Protein AF-A0A6I7Q7N7-F1 (afdb_monomer)

Structure (mmCIF, N/CA/C/O backbone):
data_AF-A0A6I7Q7N7-F1
#
_entry.id   AF-A0A6I7Q7N7-F1
#
loop_
_atom_site.group_PDB
_atom_site.id
_atom_site.type_symbol
_atom_site.label_atom_id
_atom_site.label_alt_id
_atom_site.label_comp_id
_atom_site.label_asym_id
_atom_site.label_entity_id
_atom_site.label_seq_id
_atom_site.pdbx_PDB_ins_code
_atom_site.Cartn_x
_atom_site.Cartn_y
_atom_site.Cartn_z
_atom_site.occupancy
_atom_site.B_iso_or_equiv
_atom_site.auth_seq_id
_atom_site.auth_comp_id
_atom_site.auth_asym_id
_atom_site.auth_atom_id
_atom_site.pdbx_PDB_model_num
ATOM 1 N N . MET A 1 1 ? -21.504 -2.517 19.927 1.00 42.16 1 MET A N 1
ATOM 2 C CA . MET A 1 1 ? -20.506 -3.583 20.163 1.00 42.16 1 MET A CA 1
ATOM 3 C C . MET A 1 1 ? -20.764 -4.685 19.145 1.00 42.16 1 MET A C 1
ATOM 5 O O . MET A 1 1 ? -21.626 -5.518 19.373 1.00 42.16 1 MET A O 1
ATOM 9 N N . ALA A 1 2 ? -20.122 -4.619 17.976 1.00 46.16 2 ALA A N 1
ATOM 10 C CA . ALA A 1 2 ? -20.239 -5.655 16.952 1.00 46.16 2 ALA A CA 1
ATOM 11 C C . ALA A 1 2 ? -19.090 -6.649 17.155 1.00 46.16 2 ALA A C 1
ATOM 13 O O . ALA A 1 2 ? -17.921 -6.278 17.067 1.00 46.16 2 ALA A O 1
ATOM 14 N N . SER A 1 3 ? -19.455 -7.871 17.532 1.00 43.44 3 SER A N 1
ATOM 15 C CA . SER A 1 3 ? -18.551 -8.991 17.770 1.00 43.44 3 SER A CA 1
ATOM 16 C C . SER A 1 3 ? -17.864 -9.394 16.464 1.00 43.44 3 SER A C 1
ATOM 18 O O . SER A 1 3 ? -18.520 -9.686 15.466 1.00 43.44 3 SER A O 1
ATOM 20 N N . VAL A 1 4 ? -16.533 -9.371 16.479 1.00 49.84 4 VAL A N 1
ATOM 21 C CA . VAL A 1 4 ? -15.678 -9.932 15.434 1.00 49.84 4 VAL A CA 1
ATOM 22 C C . VAL A 1 4 ? -15.726 -11.451 15.589 1.00 49.84 4 VAL A C 1
ATOM 24 O O . VAL A 1 4 ? -15.251 -11.990 16.586 1.00 49.84 4 VAL A O 1
ATOM 27 N N . GLY A 1 5 ? -16.345 -12.134 14.626 1.00 45.53 5 GLY A N 1
ATOM 28 C CA . GLY A 1 5 ? -16.360 -13.594 14.561 1.00 45.53 5 GLY A CA 1
ATOM 29 C C . GLY A 1 5 ? -14.970 -14.158 14.220 1.00 45.53 5 GLY A C 1
ATOM 30 O O . GLY A 1 5 ? -14.213 -13.514 13.490 1.00 45.53 5 GLY A O 1
ATOM 31 N N . PRO A 1 6 ? -14.602 -15.345 14.729 1.00 54.25 6 PRO A N 1
ATOM 32 C CA . PRO A 1 6 ? -13.291 -15.926 14.474 1.00 54.25 6 PRO A CA 1
ATOM 33 C C . PRO A 1 6 ? -13.201 -16.533 13.064 1.00 54.25 6 PRO A C 1
ATOM 35 O O . PRO A 1 6 ? -13.965 -17.426 12.696 1.00 54.25 6 PRO A O 1
ATOM 38 N N . CYS A 1 7 ? -12.206 -16.076 12.298 1.00 48.59 7 CYS A N 1
ATOM 39 C CA . CYS A 1 7 ? -11.712 -16.729 11.088 1.00 48.59 7 CYS A CA 1
ATOM 40 C C . CYS A 1 7 ? -11.124 -18.105 11.434 1.00 48.59 7 CYS A C 1
ATOM 42 O O . CYS A 1 7 ? -9.997 -18.206 11.915 1.00 48.59 7 CYS A O 1
ATOM 44 N N . ALA A 1 8 ? -11.869 -19.174 11.160 1.00 50.84 8 ALA A N 1
ATOM 45 C CA . ALA A 1 8 ? -11.360 -20.539 11.209 1.00 50.84 8 ALA A CA 1
ATOM 46 C C . ALA A 1 8 ? -10.962 -20.990 9.794 1.00 50.84 8 ALA A C 1
ATOM 48 O O . ALA A 1 8 ? -11.803 -21.439 9.015 1.00 50.84 8 ALA A O 1
ATOM 49 N N . TYR A 1 9 ? -9.673 -20.892 9.455 1.00 41.56 9 TYR A N 1
ATOM 50 C CA . TYR A 1 9 ? -9.132 -21.541 8.258 1.00 41.56 9 TYR A CA 1
ATOM 51 C C . TYR A 1 9 ? -9.015 -23.047 8.533 1.00 41.56 9 TYR A C 1
ATOM 53 O O . TYR A 1 9 ? -8.081 -23.535 9.173 1.00 41.56 9 TYR A O 1
ATOM 61 N N . ARG A 1 10 ? -10.053 -23.780 8.134 1.00 53.09 10 ARG A N 1
ATOM 62 C CA . ARG A 1 10 ? -10.230 -25.208 8.388 1.00 53.09 10 ARG A CA 1
ATOM 63 C C . ARG A 1 10 ? -9.417 -26.026 7.378 1.00 53.09 10 ARG A C 1
ATOM 65 O O . ARG A 1 10 ? -9.782 -26.123 6.218 1.00 53.09 10 ARG A O 1
ATOM 72 N N . GLY A 1 11 ? -8.327 -26.610 7.872 1.00 48.06 11 GLY A N 1
ATOM 73 C CA . GLY A 1 11 ? -7.742 -27.902 7.496 1.00 48.06 11 GLY A CA 1
ATOM 74 C C . GLY A 1 11 ? -7.774 -28.359 6.033 1.00 48.06 11 GLY A C 1
ATOM 75 O O . GLY A 1 11 ? -8.768 -28.911 5.573 1.00 48.06 11 GLY A O 1
ATOM 76 N N . TYR A 1 12 ? -6.603 -28.353 5.394 1.00 51.50 12 TYR A N 1
ATOM 77 C CA . TYR A 1 12 ? -6.301 -29.263 4.289 1.00 51.50 12 TYR A CA 1
ATOM 78 C C . TYR A 1 12 ? -5.088 -30.135 4.656 1.00 51.50 12 TYR A C 1
ATOM 80 O O . TYR A 1 12 ? -3.958 -29.656 4.709 1.00 51.50 12 TYR A O 1
ATOM 88 N N . ARG A 1 13 ? -5.328 -31.423 4.950 1.00 55.34 13 ARG A N 1
ATOM 89 C CA . ARG A 1 13 ? -4.298 -32.476 5.052 1.00 55.34 13 ARG A CA 1
ATOM 90 C C . ARG A 1 13 ? -4.497 -33.428 3.869 1.00 55.34 13 ARG A C 1
ATOM 92 O O . ARG A 1 13 ? -5.442 -34.214 3.915 1.00 55.34 13 ARG A O 1
ATOM 99 N N . PRO A 1 14 ? -3.659 -33.406 2.821 1.00 49.06 14 PRO A N 1
ATOM 100 C CA . PRO A 1 14 ? -3.729 -34.442 1.807 1.00 49.06 14 PR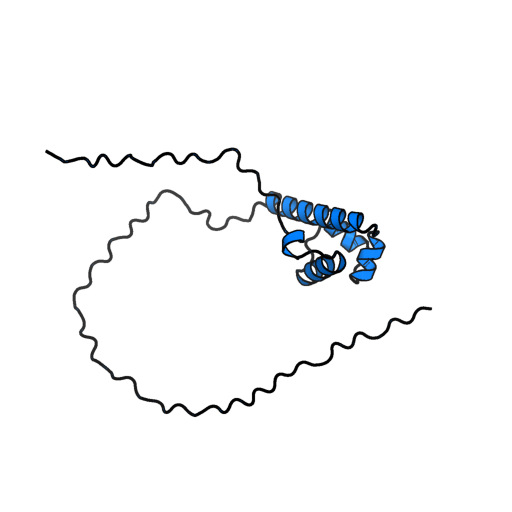O A CA 1
ATOM 101 C C . PRO A 1 14 ? -3.071 -35.720 2.341 1.00 49.06 14 PRO A C 1
ATOM 103 O O . PRO A 1 14 ? -1.865 -35.784 2.583 1.00 49.06 14 PRO A O 1
ATOM 106 N N . SER A 1 15 ? -3.893 -36.747 2.539 1.00 47.53 15 SER A N 1
ATOM 107 C CA . SER A 1 15 ? -3.474 -38.118 2.823 1.00 47.53 15 SER A CA 1
ATOM 108 C C . SER A 1 15 ? -2.795 -38.725 1.591 1.00 47.53 15 SER A C 1
ATOM 110 O O . SER A 1 15 ? -3.467 -39.196 0.677 1.00 47.53 15 SER A O 1
ATOM 112 N N . PHE A 1 16 ? -1.463 -38.771 1.565 1.00 45.75 16 PHE A N 1
ATOM 113 C CA . PHE A 1 16 ? -0.726 -39.546 0.563 1.00 45.75 16 PHE A CA 1
ATOM 114 C C . PHE A 1 16 ? -0.661 -41.022 0.977 1.00 45.75 16 PHE A C 1
ATOM 116 O O . PHE A 1 16 ? 0.302 -41.476 1.586 1.00 45.75 16 PHE A O 1
ATOM 123 N N . HIS A 1 17 ? -1.695 -41.793 0.637 1.00 56.94 17 HIS A N 1
ATOM 124 C CA . HIS A 1 17 ? -1.610 -43.258 0.582 1.00 56.94 17 HIS A CA 1
ATOM 125 C C . HIS A 1 17 ? -1.202 -43.684 -0.833 1.00 56.94 17 HIS A C 1
ATOM 127 O O . HIS A 1 17 ? -2.005 -44.179 -1.619 1.00 56.94 17 HIS A O 1
ATOM 133 N N . GLY A 1 18 ? 0.069 -43.462 -1.169 1.00 48.84 18 GLY A N 1
ATOM 134 C CA . GLY A 1 18 ? 0.679 -43.919 -2.415 1.00 48.84 18 GLY A CA 1
ATOM 135 C C . GLY A 1 18 ? 1.693 -45.016 -2.125 1.00 48.84 18 GLY A C 1
ATOM 136 O O . GLY A 1 18 ? 2.827 -44.730 -1.759 1.00 48.84 18 GLY A O 1
ATOM 137 N N . ARG A 1 19 ? 1.276 -46.277 -2.270 1.00 59.31 19 ARG A N 1
ATOM 138 C CA . ARG A 1 19 ? 2.114 -47.477 -2.128 1.00 59.31 19 ARG A CA 1
ATOM 139 C C . ARG A 1 19 ? 3.364 -47.361 -3.012 1.00 59.31 19 ARG A C 1
ATOM 141 O O . ARG A 1 19 ? 3.277 -47.523 -4.229 1.00 59.31 19 ARG A O 1
ATOM 148 N N . GLN A 1 20 ? 4.524 -47.111 -2.407 1.00 57.41 20 GLN A N 1
ATOM 149 C CA . GLN A 1 20 ? 5.820 -47.212 -3.074 1.00 57.41 20 GLN A CA 1
ATOM 150 C C . GLN A 1 20 ? 6.048 -48.673 -3.480 1.00 57.41 20 GLN A C 1
ATOM 152 O O . GLN A 1 20 ? 6.426 -49.517 -2.672 1.00 57.41 20 GLN A O 1
ATOM 157 N N . ARG A 1 21 ? 5.793 -48.995 -4.752 1.00 60.44 21 ARG A N 1
ATOM 158 C CA . ARG A 1 21 ? 6.304 -50.226 -5.355 1.00 60.44 21 ARG A CA 1
ATOM 159 C C . ARG A 1 21 ? 7.821 -50.079 -5.445 1.00 60.44 21 ARG A C 1
ATOM 161 O O . ARG A 1 21 ? 8.309 -49.293 -6.254 1.00 60.44 21 ARG A O 1
ATOM 168 N N . MET A 1 22 ? 8.525 -50.817 -4.588 1.00 52.84 22 MET A N 1
ATOM 169 C CA . MET A 1 22 ? 9.967 -51.061 -4.641 1.00 52.84 22 MET A CA 1
ATOM 170 C C . MET A 1 22 ? 10.369 -51.374 -6.091 1.00 52.84 22 MET A C 1
ATOM 172 O O . MET A 1 22 ? 10.100 -52.463 -6.600 1.00 52.84 22 MET A O 1
ATOM 176 N N . ARG A 1 23 ? 10.954 -50.396 -6.793 1.00 62.69 23 ARG A N 1
ATOM 177 C CA . ARG A 1 23 ? 11.573 -50.619 -8.102 1.00 62.69 23 ARG A CA 1
ATOM 178 C C . ARG A 1 23 ? 12.914 -51.293 -7.841 1.00 62.69 23 ARG A C 1
ATOM 180 O O . ARG A 1 23 ? 13.814 -50.681 -7.275 1.00 62.69 23 ARG A O 1
ATOM 187 N N . MET A 1 24 ? 12.994 -52.564 -8.222 1.00 61.66 24 MET A N 1
ATOM 188 C CA . MET A 1 24 ? 14.216 -53.363 -8.239 1.00 61.66 24 MET A CA 1
ATOM 189 C C . MET A 1 24 ? 15.349 -52.560 -8.896 1.00 61.66 24 MET A C 1
ATOM 191 O O . MET A 1 24 ? 15.186 -52.061 -10.012 1.00 61.66 24 MET A O 1
ATOM 195 N N . HIS A 1 25 ? 16.471 -52.419 -8.188 1.00 62.53 25 HIS A N 1
ATOM 196 C CA . HIS A 1 25 ? 17.718 -51.869 -8.716 1.00 62.53 25 HIS A CA 1
ATOM 197 C C . HIS A 1 25 ? 18.183 -52.756 -9.876 1.00 62.53 25 HIS A C 1
ATOM 199 O O . HIS A 1 25 ? 18.728 -53.835 -9.663 1.00 62.53 25 HIS A O 1
ATOM 205 N N . GLN A 1 26 ? 17.945 -52.319 -11.109 1.00 62.31 26 GLN A N 1
ATOM 206 C CA . GLN A 1 26 ? 18.634 -52.882 -12.264 1.00 62.31 26 GLN A CA 1
ATOM 207 C C . GLN A 1 26 ? 20.021 -52.221 -12.328 1.00 62.31 26 GLN A C 1
ATOM 209 O O . GLN A 1 26 ? 20.084 -50.987 -12.347 1.00 62.31 26 GLN A O 1
ATOM 214 N N . PRO A 1 27 ? 21.130 -52.981 -12.315 1.00 62.16 27 PRO A N 1
ATOM 215 C CA . PRO A 1 27 ? 22.460 -52.405 -12.448 1.00 62.16 27 PRO A CA 1
ATOM 216 C C . PRO A 1 27 ? 22.642 -51.793 -13.843 1.00 62.16 27 PRO A C 1
ATOM 218 O O . PRO A 1 27 ? 22.200 -52.339 -14.853 1.00 62.16 27 PRO A O 1
ATOM 221 N N . ILE A 1 28 ? 23.297 -50.634 -13.888 1.00 63.16 28 ILE A N 1
ATOM 222 C CA . ILE A 1 28 ? 23.596 -49.896 -15.119 1.00 63.16 28 ILE A CA 1
ATOM 223 C C . ILE A 1 28 ? 24.600 -50.719 -15.950 1.00 63.16 28 ILE A C 1
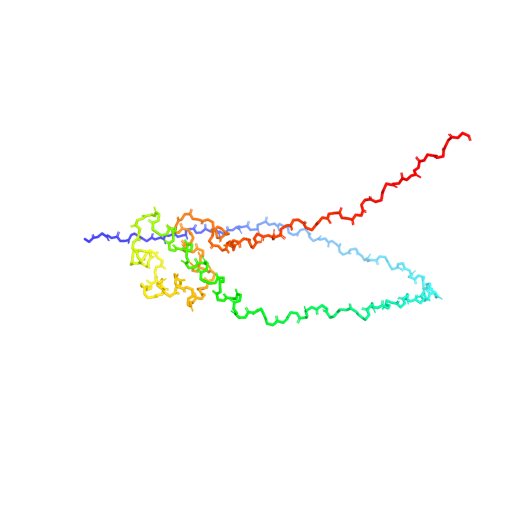ATOM 225 O O . ILE A 1 28 ? 25.654 -51.073 -15.417 1.00 63.16 28 ILE A O 1
ATOM 229 N N . PRO A 1 29 ? 24.339 -51.011 -17.239 1.00 59.25 29 PRO A N 1
ATOM 230 C CA . PRO A 1 29 ? 25.313 -51.685 -18.091 1.00 59.25 29 PRO A CA 1
ATOM 231 C C . PRO A 1 29 ? 26.536 -50.783 -18.309 1.00 59.25 29 PRO A C 1
ATOM 233 O O . PRO A 1 29 ? 26.437 -49.695 -18.879 1.00 59.25 29 PRO A O 1
ATOM 236 N N . THR A 1 30 ? 27.708 -51.235 -17.861 1.00 60.03 30 THR A N 1
ATOM 237 C CA . THR A 1 30 ? 28.992 -50.555 -18.061 1.00 60.03 30 THR A CA 1
ATOM 238 C C . THR A 1 30 ? 29.507 -50.812 -19.474 1.00 60.03 30 THR A C 1
ATOM 240 O O . THR A 1 30 ? 30.427 -51.592 -19.705 1.00 60.03 30 THR A O 1
ATOM 243 N N . THR A 1 31 ? 28.926 -50.138 -20.467 1.00 61.03 31 THR A N 1
ATOM 244 C CA . THR A 1 31 ? 29.569 -50.060 -21.784 1.00 61.03 31 THR A CA 1
ATOM 245 C C . THR A 1 31 ? 30.921 -49.358 -21.625 1.00 61.03 31 THR A C 1
ATOM 247 O O . THR A 1 31 ? 30.949 -48.238 -21.100 1.00 61.03 31 THR A O 1
ATOM 250 N N . PRO A 1 32 ? 32.044 -49.955 -22.064 1.00 60.88 32 PRO A N 1
ATOM 251 C CA . PRO A 1 32 ? 33.333 -49.290 -21.991 1.00 60.88 32 PRO A CA 1
ATOM 252 C C . PRO A 1 32 ? 33.296 -48.054 -22.892 1.00 60.88 32 PRO A C 1
ATOM 254 O O . PRO A 1 32 ? 33.161 -48.146 -24.113 1.00 60.88 32 PRO A O 1
ATOM 257 N N . VAL A 1 33 ? 33.402 -46.874 -22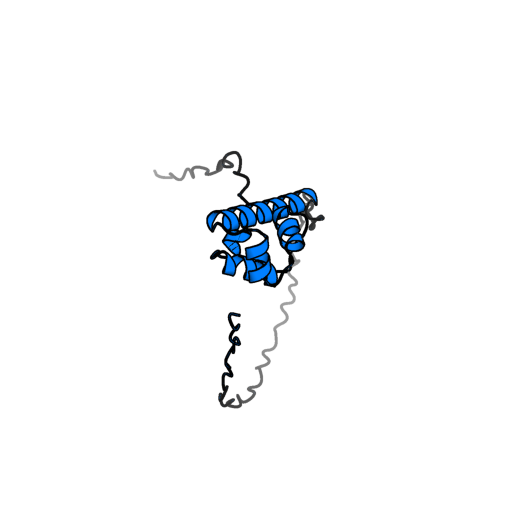.278 1.00 63.50 33 VAL A N 1
ATOM 258 C CA . VAL A 1 33 ? 33.534 -45.599 -22.984 1.00 63.50 33 VAL A CA 1
ATOM 259 C C . VAL A 1 33 ? 34.833 -45.658 -23.781 1.00 63.50 33 VAL A C 1
ATOM 261 O O . VAL A 1 33 ? 35.927 -45.515 -23.233 1.00 63.50 33 VAL A O 1
ATOM 264 N N . ARG A 1 34 ? 34.730 -45.900 -25.091 1.00 58.88 34 ARG A N 1
ATOM 265 C CA . ARG A 1 34 ? 35.868 -45.857 -26.011 1.00 58.88 34 ARG A CA 1
ATOM 266 C C . ARG A 1 34 ? 36.440 -44.439 -25.947 1.00 58.88 34 ARG A C 1
ATOM 268 O O . ARG A 1 34 ? 35.844 -43.510 -26.491 1.00 58.88 34 ARG A O 1
ATOM 275 N N . ARG A 1 35 ? 37.571 -44.261 -25.250 1.00 55.72 35 ARG A N 1
ATOM 276 C CA . ARG A 1 35 ? 38.333 -43.003 -25.212 1.00 55.72 35 ARG A CA 1
ATOM 277 C C . ARG A 1 35 ? 38.662 -42.612 -26.652 1.00 55.72 35 ARG A C 1
ATOM 279 O O . ARG A 1 35 ? 39.637 -43.097 -27.219 1.00 55.72 35 ARG A O 1
ATOM 286 N N . ARG A 1 36 ? 37.862 -41.735 -27.264 1.00 55.34 36 ARG A N 1
ATOM 287 C CA . ARG A 1 36 ? 38.287 -41.027 -28.473 1.00 55.34 36 ARG A CA 1
ATOM 288 C C . ARG A 1 36 ? 39.427 -40.105 -28.047 1.00 55.34 36 ARG A C 1
ATOM 290 O O . ARG A 1 36 ? 39.188 -39.031 -27.506 1.00 55.34 36 ARG A O 1
ATOM 297 N N . GLN A 1 37 ? 40.661 -40.553 -28.273 1.00 58.66 37 GLN A N 1
ATOM 298 C CA . GLN A 1 37 ? 41.909 -39.802 -28.099 1.00 58.66 37 GLN A CA 1
ATOM 299 C C . GLN A 1 37 ? 42.067 -38.695 -29.157 1.00 58.66 37 GLN A C 1
ATOM 301 O O . GLN A 1 37 ? 43.136 -38.480 -29.712 1.00 58.66 37 GLN A O 1
ATOM 306 N N . HIS A 1 38 ? 40.993 -37.968 -29.438 1.00 57.81 38 HIS A N 1
ATOM 307 C CA . HIS A 1 38 ? 41.051 -36.730 -30.192 1.00 57.81 38 HIS A CA 1
ATOM 308 C C . HIS A 1 38 ? 40.391 -35.683 -29.322 1.00 57.81 38 HIS A C 1
ATOM 310 O O . HIS A 1 38 ? 39.191 -35.421 -29.416 1.00 57.81 38 HIS A O 1
ATOM 316 N N . GLN A 1 39 ? 41.202 -35.124 -28.426 1.00 56.44 39 GLN A N 1
ATOM 317 C CA . GLN A 1 39 ? 40.960 -33.796 -27.898 1.00 56.44 39 GLN A CA 1
ATOM 318 C C . GLN A 1 39 ? 40.799 -32.892 -29.123 1.00 56.44 39 GLN A C 1
ATOM 320 O O . GLN A 1 39 ? 41.780 -32.493 -29.743 1.00 56.44 39 GLN A O 1
ATOM 325 N N . ARG A 1 40 ? 39.558 -32.633 -29.545 1.00 55.72 40 ARG A N 1
ATOM 326 C CA . ARG A 1 40 ? 39.312 -31.492 -30.419 1.00 55.72 40 ARG A CA 1
ATOM 327 C C . ARG A 1 40 ? 39.769 -30.287 -29.601 1.00 55.72 40 ARG A C 1
ATOM 329 O O . ARG A 1 40 ? 39.261 -30.139 -28.483 1.00 55.72 40 ARG A O 1
ATOM 336 N N . PRO A 1 41 ? 40.725 -29.471 -30.073 1.00 55.25 41 PRO A N 1
ATOM 337 C CA . PRO A 1 41 ? 41.012 -28.225 -29.389 1.00 55.25 41 PRO A CA 1
ATOM 338 C C . PRO A 1 41 ? 39.682 -27.480 -29.309 1.00 55.25 41 PRO A C 1
ATOM 340 O O . PRO A 1 41 ? 38.986 -27.336 -30.318 1.00 55.25 41 PRO A O 1
ATOM 343 N N . ARG A 1 42 ? 39.258 -27.108 -28.095 1.00 54.34 42 ARG A N 1
ATOM 344 C CA . ARG A 1 42 ? 38.105 -26.217 -27.949 1.00 54.34 42 ARG A CA 1
ATOM 345 C C . ARG A 1 42 ? 38.445 -24.993 -28.801 1.00 54.34 42 ARG A C 1
ATOM 347 O O . ARG A 1 42 ? 39.514 -24.431 -28.552 1.00 54.34 42 ARG A O 1
ATOM 354 N N . PRO A 1 43 ? 37.631 -24.606 -29.802 1.00 53.94 43 PRO A N 1
ATOM 355 C CA . PRO A 1 43 ? 37.865 -23.342 -30.476 1.00 53.94 43 PRO A CA 1
ATOM 356 C C . PRO A 1 43 ? 37.920 -22.302 -29.367 1.00 53.94 43 PRO A C 1
ATOM 358 O O . PRO A 1 43 ? 37.042 -22.274 -28.497 1.00 53.94 43 PRO A O 1
ATOM 361 N N . SER A 1 44 ? 39.024 -21.563 -29.318 1.00 57.69 44 SER A N 1
ATOM 362 C CA . SER A 1 44 ? 39.182 -20.444 -28.412 1.00 57.69 44 SER A CA 1
ATOM 363 C C . SER A 1 44 ? 37.954 -19.575 -28.618 1.00 57.69 44 SER A C 1
ATOM 365 O O . SER A 1 44 ? 37.800 -18.928 -29.650 1.00 57.69 44 SER A O 1
ATOM 367 N N . LEU A 1 45 ? 37.037 -19.613 -27.649 1.00 58.94 45 LEU A N 1
ATOM 368 C CA . LEU A 1 45 ? 36.017 -18.596 -27.487 1.00 58.94 45 LEU A CA 1
ATOM 369 C C . LEU A 1 45 ? 36.803 -17.324 -27.176 1.00 58.94 45 LEU A C 1
ATOM 371 O O . LEU A 1 45 ? 36.979 -16.961 -26.015 1.00 58.94 45 LEU A O 1
ATOM 375 N N . GLN A 1 46 ? 37.359 -16.701 -28.216 1.00 57.81 46 GLN A N 1
ATOM 376 C CA . GLN A 1 46 ? 37.755 -15.313 -28.190 1.00 57.81 46 GLN A CA 1
ATOM 377 C C . GLN A 1 46 ? 36.459 -14.579 -27.887 1.00 57.81 46 GLN A C 1
ATOM 379 O O . GLN A 1 46 ? 35.645 -14.305 -28.765 1.00 57.81 46 GLN A O 1
ATOM 384 N N . ARG A 1 47 ? 36.214 -14.367 -26.591 1.00 58.91 47 ARG A N 1
ATOM 385 C CA . ARG A 1 47 ? 35.250 -13.378 -26.146 1.00 58.91 47 ARG A CA 1
ATOM 386 C C . ARG A 1 47 ? 35.652 -12.100 -26.875 1.00 58.91 47 ARG A C 1
ATOM 388 O O . ARG A 1 47 ? 36.812 -11.709 -26.732 1.00 58.91 47 ARG A O 1
ATOM 395 N N . PRO A 1 48 ? 34.765 -11.459 -27.649 1.00 57.47 48 PRO A N 1
ATOM 396 C CA . PRO A 1 48 ? 35.049 -10.107 -28.081 1.00 57.47 48 PRO A CA 1
ATOM 397 C C . PRO A 1 48 ? 35.278 -9.285 -26.806 1.00 57.47 48 PRO A C 1
ATOM 399 O O . PRO A 1 48 ? 34.370 -9.099 -25.995 1.00 57.47 48 PRO A O 1
ATOM 402 N N . HIS A 1 49 ? 36.524 -8.873 -26.570 1.00 57.75 49 HIS A N 1
ATOM 403 C CA . HIS A 1 49 ? 36.868 -7.893 -25.548 1.00 57.75 49 HIS A CA 1
ATOM 404 C C . HIS A 1 49 ? 36.315 -6.550 -26.031 1.00 57.75 49 HIS A C 1
ATOM 406 O O . HIS A 1 49 ? 37.006 -5.795 -26.702 1.00 57.75 49 HIS A O 1
ATOM 412 N N . GLY A 1 50 ? 35.027 -6.309 -25.786 1.00 56.34 50 GLY A N 1
ATOM 413 C CA . GLY A 1 50 ? 34.335 -5.178 -26.403 1.00 56.34 50 GLY A CA 1
ATOM 414 C C . GLY A 1 50 ? 32.913 -4.937 -25.915 1.00 56.34 50 GLY A C 1
ATOM 415 O O . GLY A 1 50 ? 32.085 -4.498 -26.695 1.00 56.34 50 GLY A O 1
ATOM 416 N N . ALA A 1 51 ? 32.624 -5.270 -24.660 1.00 55.06 51 ALA A N 1
ATOM 417 C CA . ALA A 1 51 ? 31.670 -4.578 -23.791 1.00 55.06 51 ALA A CA 1
ATOM 418 C C . ALA A 1 51 ? 31.689 -5.321 -22.450 1.00 55.06 51 ALA A C 1
ATOM 420 O O . ALA A 1 51 ? 31.430 -6.531 -22.436 1.00 55.06 51 ALA A O 1
ATOM 421 N N . PRO A 1 52 ? 31.985 -4.675 -21.309 1.00 56.00 52 PRO A N 1
ATOM 422 C CA . PRO A 1 52 ? 31.567 -5.267 -20.056 1.00 56.00 52 PRO A CA 1
ATOM 423 C C . PRO A 1 52 ? 30.039 -5.348 -20.124 1.00 56.00 52 PRO A C 1
ATOM 425 O O . PRO A 1 52 ? 29.363 -4.327 -20.252 1.00 56.00 52 PRO A O 1
ATOM 428 N N . ALA A 1 53 ? 29.477 -6.556 -20.046 1.00 56.53 53 ALA A N 1
ATOM 429 C CA . ALA A 1 53 ? 28.121 -6.674 -19.527 1.00 56.53 53 ALA A CA 1
ATOM 430 C C . ALA A 1 53 ? 28.080 -5.819 -18.249 1.00 56.53 53 ALA A C 1
ATOM 432 O O . ALA A 1 53 ? 29.049 -5.903 -17.482 1.00 56.53 53 ALA A O 1
ATOM 433 N N . PRO A 1 54 ? 27.054 -4.984 -17.994 1.00 59.16 54 PRO A N 1
ATOM 434 C CA . PRO A 1 54 ? 26.928 -4.417 -16.668 1.00 59.16 54 PRO A CA 1
ATOM 435 C C . PRO A 1 54 ? 26.793 -5.627 -15.746 1.00 59.16 54 PRO A C 1
ATOM 437 O O . PRO A 1 54 ? 25.782 -6.328 -15.760 1.00 59.16 54 PRO A O 1
ATOM 440 N N . LEU A 1 55 ? 27.875 -5.945 -15.036 1.00 56.56 55 LEU A N 1
ATOM 441 C CA . LEU A 1 55 ? 27.942 -6.994 -14.033 1.00 56.56 55 LEU A CA 1
ATOM 442 C C . LEU A 1 55 ? 27.120 -6.485 -12.855 1.00 56.56 55 LEU A C 1
ATOM 444 O O . LEU A 1 55 ? 27.693 -6.012 -11.886 1.00 56.56 55 LEU A O 1
ATOM 448 N N . LEU A 1 56 ? 25.795 -6.452 -13.030 1.00 63.31 56 LEU A N 1
ATOM 449 C CA . LEU A 1 56 ? 24.786 -5.985 -12.087 1.00 63.31 56 LEU A CA 1
ATOM 450 C C . LEU A 1 56 ? 25.326 -4.884 -11.156 1.00 63.31 56 LEU A C 1
ATOM 452 O O . LEU A 1 56 ? 25.531 -5.106 -9.964 1.00 63.31 56 LEU A O 1
ATOM 456 N N . GLY A 1 57 ? 25.601 -3.700 -11.716 1.00 58.28 57 GLY A N 1
ATOM 457 C CA . GLY A 1 57 ? 25.822 -2.515 -10.886 1.00 58.28 57 GLY A CA 1
ATOM 458 C C . GLY A 1 57 ? 24.623 -2.314 -9.949 1.00 58.28 57 GLY A C 1
ATOM 459 O O . GLY A 1 57 ? 23.537 -2.827 -10.255 1.00 58.28 57 GLY A O 1
ATOM 460 N N . PRO A 1 58 ? 24.784 -1.610 -8.811 1.00 61.78 58 PRO A N 1
ATOM 461 C CA . PRO A 1 58 ? 23.653 -1.323 -7.940 1.00 61.78 58 PRO A CA 1
ATOM 462 C C . PRO A 1 58 ? 22.546 -0.725 -8.802 1.00 61.78 58 PRO A C 1
ATOM 464 O O . PRO A 1 58 ? 22.791 0.220 -9.554 1.00 61.78 58 PRO A O 1
ATOM 467 N N . LEU A 1 59 ? 21.361 -1.347 -8.757 1.00 60.78 59 LEU A N 1
ATOM 468 C CA . LEU A 1 59 ? 20.158 -0.790 -9.364 1.00 60.78 59 LEU A CA 1
ATOM 469 C C . LEU A 1 59 ? 20.132 0.681 -8.966 1.00 60.78 59 LEU A C 1
ATOM 471 O O . LEU A 1 59 ? 20.181 0.970 -7.772 1.00 60.78 59 LEU A O 1
ATOM 475 N N . ASP A 1 60 ? 20.159 1.569 -9.956 1.00 67.88 60 ASP A N 1
ATOM 476 C CA . ASP A 1 60 ? 20.293 3.004 -9.732 1.00 67.88 60 ASP A CA 1
ATOM 477 C C . ASP A 1 60 ? 19.339 3.426 -8.595 1.00 67.88 60 ASP A C 1
ATOM 479 O O . ASP A 1 60 ? 18.131 3.160 -8.689 1.00 67.88 60 ASP A O 1
ATOM 483 N N . PRO A 1 61 ? 19.843 3.983 -7.477 1.00 64.12 61 PRO A N 1
ATOM 484 C CA . PRO A 1 61 ? 19.018 4.263 -6.307 1.00 64.12 61 PRO A CA 1
ATOM 485 C C . PRO A 1 61 ? 17.843 5.181 -6.659 1.00 64.12 61 PRO A C 1
ATOM 487 O O . PRO A 1 61 ? 16.753 5.010 -6.111 1.00 64.12 61 PRO A O 1
ATOM 490 N N . GLN A 1 62 ? 18.010 6.062 -7.647 1.00 68.25 62 GLN A N 1
ATOM 491 C CA . GLN A 1 62 ? 16.940 6.925 -8.149 1.00 68.25 62 GLN A CA 1
ATOM 492 C C . GLN A 1 62 ? 15.850 6.143 -8.903 1.00 68.25 62 GLN A C 1
ATOM 494 O O . GLN A 1 62 ? 14.666 6.464 -8.810 1.00 68.25 62 GLN A O 1
ATOM 499 N N . LEU A 1 63 ? 16.212 5.062 -9.606 1.00 70.12 63 LEU A N 1
ATOM 500 C CA . LEU A 1 63 ? 15.236 4.148 -10.212 1.00 70.12 63 LEU A CA 1
ATOM 501 C C . LEU A 1 63 ? 14.483 3.342 -9.149 1.00 70.12 63 LEU A C 1
ATOM 503 O O . LEU A 1 63 ? 13.328 2.972 -9.364 1.00 70.12 63 LEU A O 1
ATOM 507 N N . SER A 1 64 ? 15.116 3.052 -8.010 1.00 79.50 64 SER A N 1
ATOM 508 C CA . SER A 1 64 ? 14.456 2.357 -6.903 1.00 79.50 64 SER A CA 1
ATOM 509 C C . SER A 1 64 ? 13.435 3.248 -6.183 1.00 79.50 64 SER A C 1
ATOM 511 O O . SER A 1 64 ? 12.322 2.787 -5.934 1.00 79.50 64 SER A O 1
ATOM 513 N N . SER A 1 65 ? 13.744 4.531 -5.950 1.00 84.62 65 SER A N 1
ATOM 514 C CA . SER A 1 65 ? 12.805 5.481 -5.338 1.00 84.62 65 SER A CA 1
ATOM 515 C C . SER A 1 65 ? 11.618 5.781 -6.253 1.00 84.62 65 SER A C 1
ATOM 517 O O . SER A 1 65 ? 10.476 5.689 -5.811 1.00 84.62 65 SER A O 1
ATOM 519 N N . ALA A 1 66 ? 11.857 6.006 -7.549 1.00 87.38 66 ALA A N 1
ATOM 520 C CA . ALA A 1 66 ? 10.789 6.250 -8.521 1.00 87.38 66 ALA A CA 1
ATOM 521 C C . ALA A 1 66 ? 9.793 5.075 -8.621 1.00 87.38 66 ALA A C 1
ATOM 523 O O . ALA A 1 66 ? 8.592 5.276 -8.800 1.00 87.38 66 ALA A O 1
ATOM 524 N N . ARG A 1 67 ? 10.266 3.829 -8.469 1.00 90.12 67 ARG A N 1
ATOM 525 C CA . ARG A 1 67 ? 9.396 2.639 -8.429 1.00 90.12 67 ARG A CA 1
ATOM 526 C C . ARG A 1 67 ? 8.532 2.588 -7.169 1.00 90.12 67 ARG A C 1
ATOM 528 O O . ARG A 1 67 ? 7.373 2.191 -7.254 1.00 90.12 67 ARG A O 1
ATOM 53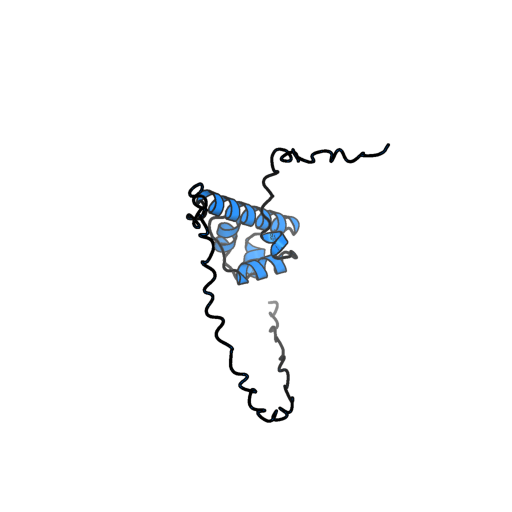5 N N . LEU A 1 68 ? 9.074 2.986 -6.018 1.00 91.94 68 LEU A N 1
A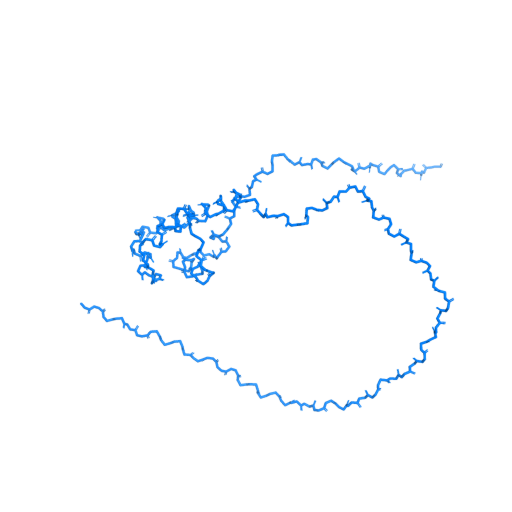TOM 536 C CA . LEU A 1 68 ? 8.311 3.050 -4.769 1.00 91.94 68 LEU A CA 1
ATOM 537 C C . LEU A 1 68 ? 7.268 4.169 -4.797 1.00 91.94 68 LEU A C 1
ATOM 539 O O . LEU A 1 68 ? 6.150 3.967 -4.333 1.00 91.94 68 LEU A O 1
ATOM 543 N N . GLU A 1 69 ? 7.601 5.320 -5.377 1.00 92.88 69 GLU A N 1
ATOM 544 C CA . GLU A 1 69 ? 6.647 6.409 -5.603 1.00 92.88 69 GLU A CA 1
ATOM 545 C C . GLU A 1 69 ? 5.513 5.971 -6.538 1.00 92.88 69 GLU A C 1
ATOM 547 O O . GLU A 1 69 ? 4.344 6.204 -6.233 1.00 92.88 69 GLU A O 1
ATOM 552 N N . ALA A 1 70 ? 5.829 5.263 -7.629 1.00 93.38 70 ALA A N 1
ATOM 553 C CA . ALA A 1 70 ? 4.823 4.719 -8.541 1.00 93.38 70 ALA A CA 1
ATOM 554 C C . ALA A 1 70 ? 3.888 3.715 -7.843 1.00 93.38 70 ALA A C 1
ATOM 556 O O . ALA A 1 70 ? 2.666 3.804 -7.985 1.00 93.38 70 ALA A O 1
ATOM 557 N N . LEU A 1 71 ? 4.446 2.802 -7.041 1.00 94.94 71 LEU A N 1
ATOM 558 C CA . LEU A 1 71 ? 3.675 1.886 -6.197 1.00 94.94 71 LEU A CA 1
ATOM 559 C C . LEU A 1 71 ? 2.740 2.653 -5.246 1.00 94.94 71 LEU A C 1
ATOM 561 O O . LEU A 1 71 ? 1.544 2.362 -5.176 1.00 94.94 71 LEU A O 1
ATOM 565 N N . GLY A 1 72 ? 3.270 3.648 -4.533 1.00 96.38 72 GLY A N 1
ATOM 566 C CA . GLY A 1 72 ? 2.508 4.459 -3.586 1.00 96.38 72 GLY A CA 1
ATOM 567 C C . GLY A 1 72 ? 1.378 5.258 -4.244 1.00 96.38 72 GLY A C 1
ATOM 568 O O . GLY A 1 72 ? 0.257 5.304 -3.726 1.00 96.38 72 GLY A O 1
ATOM 569 N N . ALA A 1 73 ? 1.630 5.814 -5.431 1.00 95.88 73 ALA A N 1
ATOM 570 C CA . ALA A 1 73 ? 0.633 6.525 -6.225 1.00 95.88 73 ALA A CA 1
ATOM 571 C C . ALA A 1 73 ? -0.516 5.604 -6.662 1.00 95.88 73 ALA A C 1
ATOM 573 O O . ALA A 1 73 ? -1.685 5.977 -6.538 1.00 95.88 73 ALA A O 1
ATOM 574 N N . ARG A 1 74 ? -0.214 4.378 -7.108 1.00 95.69 74 ARG A N 1
ATOM 575 C CA . ARG A 1 74 ? -1.242 3.393 -7.490 1.00 95.69 74 ARG A CA 1
ATOM 576 C C . ARG A 1 74 ? -2.054 2.923 -6.296 1.00 95.69 74 ARG A C 1
ATOM 578 O O . ARG A 1 74 ? -3.279 2.876 -6.383 1.00 95.69 74 ARG A O 1
ATOM 585 N N . LEU A 1 75 ? -1.398 2.664 -5.165 1.00 97.00 75 LEU A N 1
ATOM 586 C CA . LEU A 1 75 ? -2.080 2.333 -3.915 1.00 97.00 75 LEU A CA 1
ATOM 587 C C . LEU A 1 75 ? -3.058 3.448 -3.510 1.00 97.00 75 LEU A C 1
ATOM 589 O O . LEU A 1 75 ? -4.209 3.178 -3.169 1.00 97.00 75 LEU A O 1
ATOM 593 N N . THR A 1 76 ? -2.620 4.705 -3.618 1.00 97.69 76 THR A N 1
ATOM 594 C CA . THR A 1 76 ? -3.446 5.885 -3.338 1.00 97.69 76 THR A CA 1
ATOM 595 C C . THR A 1 76 ? -4.643 5.964 -4.282 1.00 97.69 76 THR A C 1
ATOM 597 O O . THR A 1 76 ? -5.774 6.122 -3.823 1.00 97.69 76 THR A O 1
ATOM 600 N N . ALA A 1 77 ? -4.420 5.820 -5.590 1.00 96.88 77 ALA A N 1
ATOM 601 C CA . ALA A 1 77 ? -5.476 5.871 -6.596 1.00 96.88 77 ALA A CA 1
ATOM 602 C C . ALA A 1 77 ? -6.529 4.774 -6.371 1.00 96.88 77 ALA A C 1
ATOM 604 O O . ALA A 1 77 ? -7.723 5.064 -6.319 1.00 96.88 77 ALA A O 1
ATOM 605 N N . ALA A 1 78 ? -6.088 3.536 -6.145 1.00 96.81 78 ALA A N 1
ATOM 606 C CA . ALA A 1 78 ? -6.962 2.403 -5.865 1.00 96.81 78 ALA A CA 1
ATOM 607 C C . ALA A 1 78 ? -7.758 2.588 -4.565 1.00 96.81 78 ALA A C 1
ATOM 609 O O . ALA A 1 78 ? -8.957 2.304 -4.514 1.00 96.81 78 ALA A O 1
ATOM 610 N N . ARG A 1 79 ? -7.124 3.124 -3.514 1.00 97.50 79 ARG A N 1
ATOM 611 C CA . ARG A 1 79 ? -7.805 3.449 -2.255 1.00 97.50 79 ARG A CA 1
ATOM 612 C C . ARG A 1 79 ? -8.887 4.513 -2.460 1.00 97.50 79 ARG A C 1
ATOM 614 O O . ARG A 1 79 ? -10.001 4.356 -1.958 1.00 97.50 79 ARG A O 1
ATOM 621 N N . LEU A 1 80 ? -8.570 5.587 -3.183 1.00 97.69 80 LEU A N 1
ATOM 622 C CA . LEU A 1 80 ? -9.501 6.687 -3.444 1.00 97.69 80 LEU A CA 1
ATOM 623 C C . LEU A 1 80 ? -10.664 6.266 -4.347 1.00 97.69 80 LEU A C 1
ATOM 625 O O . LEU A 1 80 ? -11.794 6.663 -4.077 1.00 97.69 80 LEU A O 1
ATOM 629 N N . ALA A 1 81 ? -10.426 5.406 -5.341 1.00 96.88 81 ALA A N 1
ATOM 630 C CA . ALA A 1 81 ? -11.477 4.841 -6.192 1.00 96.88 81 ALA A CA 1
ATOM 631 C C . ALA A 1 81 ? -12.539 4.066 -5.389 1.00 96.88 81 ALA A C 1
ATOM 633 O O . ALA A 1 81 ? -13.695 3.985 -5.793 1.00 96.88 81 ALA A O 1
ATOM 634 N N . ARG A 1 82 ? -12.164 3.537 -4.219 1.00 96.19 82 ARG A N 1
ATOM 635 C CA . ARG A 1 82 ? -13.061 2.836 -3.287 1.00 96.19 82 ARG A CA 1
ATOM 636 C C . ARG A 1 82 ? -13.655 3.744 -2.206 1.00 96.19 82 ARG A C 1
ATOM 638 O O . ARG A 1 82 ? -14.350 3.251 -1.322 1.00 96.19 82 ARG A O 1
ATOM 645 N N . GLY A 1 83 ? -13.346 5.043 -2.216 1.00 96.88 83 GLY A N 1
ATOM 646 C CA . GLY A 1 83 ? -13.793 5.995 -1.195 1.00 96.88 83 GLY A CA 1
ATOM 647 C C . GLY A 1 83 ? -13.212 5.746 0.204 1.00 96.88 83 GLY A C 1
ATOM 648 O O . GLY A 1 83 ? -13.743 6.260 1.187 1.00 96.88 83 GLY A O 1
ATOM 649 N N . ALA A 1 84 ? -12.137 4.960 0.321 1.00 96.62 84 ALA A N 1
ATOM 650 C CA . ALA A 1 84 ? -11.556 4.591 1.608 1.00 96.62 84 ALA A CA 1
ATOM 651 C C . ALA A 1 84 ? -10.573 5.658 2.118 1.00 96.62 84 ALA A C 1
ATOM 653 O O . ALA A 1 84 ? -9.733 6.178 1.373 1.00 96.62 84 ALA A O 1
ATOM 654 N N . ARG A 1 85 ? -10.609 5.960 3.420 1.00 98.12 85 ARG A N 1
ATOM 655 C CA . ARG A 1 85 ? -9.571 6.774 4.073 1.00 98.12 85 ARG A CA 1
ATOM 656 C C . ARG A 1 85 ? -8.345 5.908 4.366 1.00 98.12 85 ARG A C 1
ATOM 658 O O . ARG A 1 85 ? -8.443 4.686 4.473 1.00 98.12 85 ARG A O 1
ATOM 665 N N . GLN A 1 86 ? -7.182 6.531 4.564 1.00 98.12 86 GLN A N 1
ATOM 666 C CA . GLN A 1 86 ? -5.970 5.805 4.985 1.00 98.12 86 GLN A CA 1
ATOM 667 C C . GLN A 1 86 ? -6.196 5.013 6.280 1.00 98.12 86 GLN A C 1
ATOM 669 O O . GLN A 1 86 ? -5.698 3.902 6.415 1.00 98.12 86 GLN A O 1
ATOM 674 N N . THR A 1 87 ? -6.975 5.563 7.218 1.00 98.12 87 THR A N 1
ATOM 675 C CA . THR A 1 87 ? -7.346 4.896 8.474 1.00 98.12 87 THR A CA 1
ATOM 676 C C . THR A 1 87 ? -8.162 3.629 8.248 1.00 98.12 87 THR A C 1
ATOM 678 O O . THR A 1 87 ? -7.996 2.664 8.987 1.00 98.12 87 THR A O 1
ATOM 681 N N . ASP A 1 88 ? -9.019 3.611 7.229 1.00 97.75 88 ASP A N 1
ATOM 682 C CA . ASP A 1 88 ? -9.899 2.476 6.948 1.00 97.75 88 ASP A CA 1
ATOM 683 C C . ASP A 1 88 ? -9.089 1.326 6.351 1.00 97.75 88 ASP A C 1
ATOM 685 O O . ASP A 1 88 ? -9.169 0.193 6.827 1.00 97.75 88 ASP A O 1
ATOM 689 N N . LEU A 1 89 ? -8.221 1.645 5.383 1.00 97.81 89 LEU A N 1
ATOM 690 C CA . LEU A 1 89 ? -7.293 0.680 4.796 1.00 97.81 89 LEU A CA 1
ATOM 691 C C . LEU A 1 89 ? -6.301 0.149 5.839 1.00 97.81 89 LEU A C 1
ATOM 693 O O . LEU A 1 89 ? -6.067 -1.054 5.905 1.00 97.81 89 LEU A O 1
ATOM 697 N N . ALA A 1 90 ? -5.763 1.025 6.692 1.00 98.06 90 ALA A N 1
ATOM 698 C CA . ALA A 1 90 ? -4.858 0.641 7.771 1.00 98.06 90 ALA A CA 1
ATOM 699 C C . ALA A 1 90 ? -5.519 -0.355 8.733 1.00 98.06 90 ALA A C 1
ATOM 701 O O . ALA A 1 90 ? -4.939 -1.395 9.039 1.00 98.06 90 ALA A O 1
ATOM 702 N N . ARG A 1 91 ? -6.761 -0.082 9.157 1.00 97.81 91 ARG A N 1
ATOM 703 C CA . ARG A 1 91 ? -7.523 -0.988 10.026 1.00 97.81 91 ARG A CA 1
ATOM 704 C C . ARG A 1 91 ? -7.784 -2.335 9.360 1.00 97.81 91 ARG A C 1
ATOM 706 O O . ARG A 1 91 ? -7.597 -3.355 10.014 1.00 97.81 91 ARG A O 1
ATOM 713 N N . ALA A 1 92 ? -8.179 -2.339 8.088 1.00 96.88 92 ALA A N 1
ATOM 714 C CA . ALA A 1 92 ? -8.440 -3.567 7.340 1.00 96.88 92 ALA A CA 1
ATOM 715 C C . ALA A 1 92 ? -7.169 -4.409 7.117 1.00 96.88 92 ALA A C 1
ATOM 717 O O . ALA A 1 92 ? -7.232 -5.633 7.140 1.00 96.88 92 ALA A O 1
ATOM 718 N N . ALA A 1 93 ? -6.015 -3.759 6.948 1.00 96.62 93 ALA A N 1
ATOM 719 C CA . ALA A 1 93 ? -4.723 -4.414 6.754 1.00 96.62 93 ALA A CA 1
ATOM 720 C C . ALA A 1 93 ? -3.977 -4.732 8.066 1.00 96.62 93 ALA A C 1
ATOM 722 O O . ALA A 1 93 ? -2.864 -5.249 8.013 1.00 96.62 93 ALA A O 1
ATOM 723 N N . HIS A 1 94 ? -4.547 -4.407 9.234 1.00 96.94 94 HIS A N 1
ATOM 724 C CA . HIS A 1 94 ? -3.876 -4.497 10.540 1.00 96.94 94 HIS A CA 1
ATOM 725 C C . HIS A 1 94 ? -2.545 -3.721 10.612 1.00 96.94 94 HIS A C 1
ATOM 727 O O . HIS A 1 94 ? -1.573 -4.157 11.230 1.00 96.94 94 HIS A O 1
ATOM 733 N N . LEU A 1 95 ? -2.505 -2.540 9.994 1.00 96.75 95 LEU A N 1
ATOM 734 C CA . LEU A 1 95 ? -1.363 -1.627 9.991 1.00 96.75 95 LEU A CA 1
ATOM 735 C C . LEU A 1 95 ? -1.709 -0.309 10.689 1.00 96.75 95 LEU A C 1
ATOM 737 O O . LEU A 1 95 ? -2.872 0.020 10.920 1.00 96.75 95 LEU A O 1
ATOM 741 N N . SER A 1 96 ? -0.687 0.486 11.004 1.00 98.19 96 SER A N 1
ATOM 742 C CA . SER A 1 96 ? -0.895 1.867 11.441 1.00 98.19 96 SER A CA 1
ATOM 743 C C . SER A 1 96 ? -1.165 2.784 10.244 1.00 98.19 96 SER A C 1
ATOM 745 O O . SER A 1 96 ? -0.657 2.562 9.141 1.00 98.19 96 SER A O 1
ATOM 747 N N . GLN A 1 97 ? -1.920 3.866 10.462 1.00 98.00 97 GLN A N 1
ATOM 748 C CA . GLN A 1 97 ? -2.139 4.896 9.438 1.00 98.00 97 GLN A CA 1
ATOM 749 C C . GLN A 1 97 ? -0.808 5.475 8.931 1.00 98.00 97 GLN A C 1
ATOM 751 O O . GLN A 1 97 ? -0.635 5.678 7.732 1.00 98.00 97 GLN A O 1
ATOM 756 N N . THR A 1 98 ? 0.155 5.691 9.833 1.00 98.12 98 THR A N 1
ATOM 757 C CA . THR A 1 98 ? 1.504 6.158 9.488 1.00 98.12 98 THR A CA 1
ATOM 758 C C . THR A 1 98 ? 2.206 5.202 8.528 1.00 98.12 98 THR A C 1
ATOM 760 O O . THR A 1 98 ? 2.864 5.662 7.597 1.00 98.12 98 THR A O 1
ATOM 763 N N . HIS A 1 99 ? 2.044 3.886 8.708 1.00 97.50 99 HIS A N 1
ATOM 764 C CA . HIS A 1 99 ? 2.637 2.894 7.814 1.00 97.50 99 HIS A CA 1
ATOM 765 C C . HIS A 1 99 ? 2.035 2.992 6.406 1.00 97.50 99 HIS A C 1
ATOM 767 O O . HIS A 1 99 ? 2.787 3.092 5.442 1.00 97.50 99 HIS A O 1
ATOM 773 N N . ILE A 1 100 ? 0.703 3.080 6.287 1.00 98.06 100 ILE A N 1
ATOM 774 C CA . ILE A 1 100 ? 0.029 3.312 4.996 1.00 98.06 100 ILE A CA 1
ATOM 775 C C . ILE A 1 100 ? 0.516 4.615 4.347 1.00 98.06 100 ILE A C 1
ATOM 777 O O . ILE A 1 100 ? 0.899 4.613 3.183 1.00 98.06 100 ILE A O 1
ATOM 781 N N . SER A 1 101 ? 0.598 5.710 5.107 1.00 98.12 101 SER A N 1
ATOM 782 C CA . SER A 1 101 ? 1.086 7.007 4.613 1.00 98.12 101 SER A CA 1
ATOM 783 C C . SER A 1 101 ? 2.541 6.964 4.121 1.00 98.12 101 SER A C 1
ATOM 785 O O . SER A 1 101 ? 2.902 7.651 3.166 1.00 98.12 101 SER A O 1
ATOM 787 N N . GLN A 1 102 ? 3.414 6.180 4.758 1.00 97.50 102 GLN A N 1
ATOM 788 C CA . GLN A 1 102 ? 4.795 5.992 4.293 1.00 97.50 102 GLN A CA 1
ATOM 789 C C . GLN A 1 102 ? 4.862 5.197 2.985 1.00 97.50 102 GLN A C 1
ATOM 791 O O . GLN A 1 102 ? 5.672 5.534 2.125 1.00 97.50 102 GLN A O 1
ATOM 796 N N . ILE A 1 103 ? 4.009 4.181 2.829 1.00 97.12 103 ILE A N 1
ATOM 797 C CA . ILE A 1 103 ? 3.926 3.375 1.604 1.00 97.12 103 ILE A CA 1
ATOM 798 C C . ILE A 1 103 ? 3.365 4.222 0.454 1.00 97.12 103 ILE A C 1
ATOM 800 O O . ILE A 1 103 ? 3.959 4.263 -0.616 1.00 97.12 103 ILE A O 1
ATOM 804 N N . GLU A 1 104 ? 2.272 4.958 0.685 1.00 97.44 104 GLU A N 1
ATOM 805 C CA . GLU A 1 104 ? 1.636 5.820 -0.328 1.00 97.44 104 GLU A CA 1
ATOM 806 C C . GLU A 1 104 ? 2.572 6.914 -0.859 1.00 97.44 104 GLU A C 1
ATOM 808 O O . GLU A 1 104 ? 2.467 7.309 -2.015 1.00 97.44 104 GLU A O 1
ATOM 813 N N . ARG A 1 105 ? 3.524 7.375 -0.040 1.00 96.38 105 ARG A N 1
ATOM 814 C CA . ARG A 1 105 ? 4.551 8.351 -0.439 1.00 96.38 105 ARG A CA 1
ATOM 815 C C . ARG A 1 105 ? 5.814 7.720 -1.035 1.00 96.38 105 ARG A C 1
ATOM 817 O O . ARG A 1 105 ? 6.758 8.447 -1.314 1.00 96.38 105 ARG A O 1
ATOM 824 N N . GLY A 1 106 ? 5.886 6.393 -1.152 1.00 94.56 106 GLY A N 1
ATOM 825 C CA . GLY A 1 106 ? 7.076 5.696 -1.651 1.00 94.56 106 GLY A CA 1
ATOM 826 C C . GLY A 1 106 ? 8.288 5.732 -0.709 1.00 94.56 106 GLY A C 1
ATOM 827 O O . GLY A 1 106 ? 9.393 5.388 -1.110 1.00 94.56 106 GLY A O 1
ATOM 828 N N . VAL A 1 107 ? 8.103 6.119 0.558 1.00 94.38 107 VAL A N 1
ATOM 829 C CA . VAL A 1 107 ? 9.192 6.228 1.550 1.00 94.38 107 VAL A CA 1
ATOM 830 C C . VAL A 1 107 ? 9.630 4.853 2.058 1.00 94.38 107 VAL A C 1
ATOM 832 O O . VAL A 1 107 ? 10.761 4.678 2.509 1.00 94.38 107 VAL A O 1
ATOM 835 N N . ARG A 1 108 ? 8.730 3.864 2.023 1.00 92.81 108 ARG A N 1
ATOM 836 C CA . ARG A 1 108 ? 8.966 2.530 2.580 1.00 92.81 108 ARG A CA 1
ATOM 837 C C . ARG A 1 108 ? 8.462 1.447 1.636 1.00 92.81 108 ARG A C 1
ATOM 839 O O . ARG A 1 108 ? 7.301 1.478 1.241 1.00 92.81 108 ARG A O 1
ATOM 846 N N . LEU A 1 109 ? 9.311 0.453 1.367 1.00 92.88 109 LEU A N 1
ATOM 847 C CA . LEU A 1 109 ? 8.909 -0.808 0.746 1.00 92.88 109 LEU A CA 1
ATOM 848 C C . LEU A 1 109 ? 8.335 -1.743 1.827 1.00 92.88 109 LEU A C 1
ATOM 850 O O . LEU A 1 109 ? 9.083 -2.164 2.716 1.00 92.88 109 LEU A O 1
ATOM 854 N N . PRO A 1 110 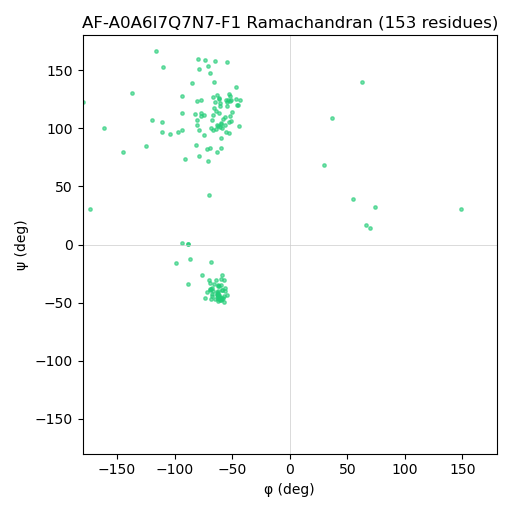? 7.031 -2.057 1.804 1.00 93.88 110 PRO A N 1
ATOM 855 C CA . PRO A 1 110 ? 6.466 -3.058 2.698 1.00 93.88 110 PRO A CA 1
ATOM 856 C C . PRO A 1 110 ? 6.875 -4.479 2.260 1.00 93.88 110 PRO A C 1
ATOM 858 O O . PRO A 1 110 ? 7.242 -4.687 1.100 1.00 93.88 110 PRO A O 1
ATOM 861 N N . PRO A 1 111 ? 6.820 -5.475 3.163 1.00 95.88 111 PRO A N 1
ATOM 862 C CA . PRO A 1 111 ? 7.090 -6.861 2.798 1.00 95.88 111 PRO A CA 1
ATOM 863 C C . PRO A 1 111 ? 6.036 -7.384 1.813 1.00 95.88 111 PRO A C 1
ATOM 865 O O . PRO A 1 111 ? 4.910 -6.882 1.760 1.00 95.88 111 PRO A O 1
ATOM 868 N N . LEU A 1 112 ? 6.398 -8.426 1.060 1.00 96.44 112 LEU A N 1
ATOM 869 C CA . LEU A 1 112 ? 5.547 -9.002 0.016 1.00 96.44 112 LEU A CA 1
ATOM 870 C C . LEU A 1 112 ? 4.160 -9.398 0.539 1.00 96.44 112 LEU A C 1
ATOM 872 O O . LEU A 1 112 ? 3.159 -9.052 -0.079 1.00 96.44 112 LEU A O 1
ATOM 876 N N . ASP A 1 113 ? 4.089 -10.030 1.711 1.00 96.69 113 ASP A N 1
ATOM 877 C CA . ASP A 1 113 ? 2.817 -10.433 2.323 1.00 96.69 113 ASP A CA 1
ATOM 878 C C . ASP A 1 113 ? 1.888 -9.238 2.563 1.00 96.69 113 ASP A C 1
ATOM 880 O O . ASP A 1 113 ? 0.684 -9.311 2.321 1.00 96.69 113 ASP A O 1
ATOM 884 N N . THR A 1 114 ? 2.445 -8.097 2.979 1.00 97.00 114 THR A N 1
ATOM 885 C CA . THR A 1 114 ? 1.675 -6.861 3.144 1.00 97.00 114 THR A CA 1
ATOM 886 C C . THR A 1 114 ? 1.171 -6.333 1.804 1.00 97.00 114 THR A C 1
ATOM 888 O O . THR A 1 114 ? 0.025 -5.899 1.728 1.00 97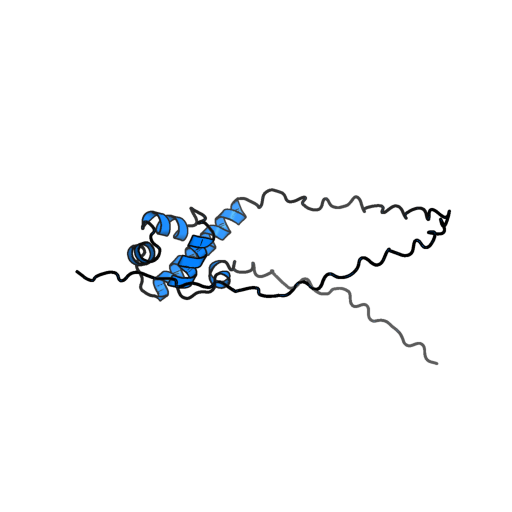.00 114 THR A O 1
ATOM 891 N N . LEU A 1 115 ? 1.976 -6.398 0.740 1.00 97.31 115 LEU A N 1
ATOM 892 C CA . LEU A 1 115 ? 1.527 -6.018 -0.604 1.00 97.31 115 LEU A CA 1
ATOM 893 C C . LEU A 1 115 ? 0.373 -6.902 -1.081 1.00 97.31 115 LEU A C 1
ATOM 895 O O . LEU A 1 115 ? -0.616 -6.380 -1.587 1.00 97.31 115 LEU A O 1
ATOM 899 N N . CYS A 1 116 ? 0.460 -8.215 -0.856 1.00 97.31 116 CYS A N 1
ATOM 900 C CA . CYS A 1 116 ? -0.608 -9.158 -1.181 1.00 97.31 116 CYS A CA 1
ATOM 901 C C . CYS A 1 116 ? -1.910 -8.821 -0.444 1.00 97.31 116 CYS A C 1
ATOM 903 O O . CYS A 1 116 ? -2.972 -8.780 -1.062 1.00 97.31 116 CYS A O 1
ATOM 905 N N . VAL A 1 117 ? -1.836 -8.537 0.861 1.00 97.69 117 VAL A N 1
ATOM 906 C CA . VAL A 1 117 ? -3.007 -8.140 1.661 1.00 97.69 117 VAL A CA 1
ATOM 907 C C . VAL A 1 117 ? -3.612 -6.836 1.140 1.00 97.69 117 VAL A C 1
ATOM 909 O O . VAL A 1 117 ? -4.825 -6.751 0.960 1.00 97.69 117 VAL A O 1
ATOM 912 N N . LEU A 1 118 ? -2.787 -5.824 0.861 1.00 97.69 118 LEU A N 1
ATOM 913 C CA . LEU A 1 118 ? -3.261 -4.542 0.337 1.00 97.69 118 LEU A CA 1
ATOM 914 C C . LEU A 1 118 ? -3.930 -4.698 -1.035 1.00 97.69 118 LEU A C 1
ATOM 916 O O . LEU A 1 118 ? -5.009 -4.148 -1.239 1.00 97.69 118 LEU A O 1
ATOM 920 N N . ALA A 1 119 ? -3.336 -5.476 -1.944 1.00 97.31 119 ALA A N 1
ATOM 921 C CA . ALA A 1 119 ? -3.908 -5.760 -3.259 1.00 97.31 119 ALA A CA 1
ATOM 922 C C . ALA A 1 119 ? -5.284 -6.438 -3.133 1.00 97.31 119 ALA A C 1
ATOM 924 O O . ALA A 1 119 ? -6.265 -5.957 -3.700 1.00 97.31 119 ALA A O 1
ATOM 925 N N . GLN A 1 120 ? -5.394 -7.467 -2.287 1.00 97.31 120 GLN A N 1
ATOM 926 C CA . GLN A 1 120 ? -6.658 -8.167 -2.030 1.00 97.31 120 GLN A CA 1
ATOM 927 C C . GLN A 1 120 ? -7.741 -7.240 -1.461 1.00 97.31 120 GLN A C 1
ATOM 929 O O . GLN A 1 120 ? -8.876 -7.255 -1.934 1.00 97.31 120 GLN A O 1
ATOM 934 N N . LEU A 1 121 ? -7.401 -6.397 -0.479 1.00 97.19 121 LEU A N 1
ATOM 935 C CA . LEU A 1 121 ? -8.344 -5.442 0.123 1.00 97.19 121 LEU A CA 1
ATOM 936 C C . LEU A 1 121 ? -8.841 -4.388 -0.875 1.00 97.19 121 LEU A C 1
ATOM 938 O O . LEU A 1 121 ? -9.968 -3.896 -0.763 1.00 97.19 121 LEU A O 1
ATOM 942 N N . LEU A 1 122 ? -8.000 -4.035 -1.847 1.00 96.38 122 LEU A N 1
ATOM 943 C CA . LEU A 1 122 ? -8.329 -3.087 -2.906 1.00 96.38 122 LEU A CA 1
ATOM 944 C C . LEU A 1 122 ? -9.016 -3.754 -4.108 1.00 96.38 122 LEU A C 1
ATOM 946 O O . LEU A 1 122 ? -9.630 -3.049 -4.909 1.00 96.38 122 LEU A O 1
ATOM 950 N N . GLY A 1 123 ? -9.009 -5.087 -4.182 1.00 95.94 123 GLY A N 1
ATOM 951 C CA . GLY A 1 123 ? -9.573 -5.856 -5.291 1.00 95.94 123 GLY A CA 1
ATOM 952 C C . GLY A 1 123 ? -8.715 -5.803 -6.555 1.00 95.94 123 GLY A C 1
ATOM 953 O O . GLY A 1 123 ? -9.270 -5.809 -7.646 1.00 95.94 123 GLY A O 1
ATOM 954 N N . LEU A 1 124 ? -7.395 -5.704 -6.394 1.00 95.06 124 LEU A N 1
ATOM 955 C CA . LEU A 1 124 ? -6.411 -5.688 -7.476 1.00 95.06 124 LEU A CA 1
ATOM 956 C C . LEU A 1 124 ? -5.591 -6.976 -7.476 1.00 95.06 124 LEU A C 1
ATOM 958 O O . LEU A 1 124 ? -5.360 -7.569 -6.415 1.00 95.06 124 LEU A O 1
ATOM 962 N N . ASP A 1 125 ? -5.082 -7.360 -8.643 1.00 96.06 125 ASP A N 1
ATOM 963 C CA . ASP A 1 125 ? -3.979 -8.314 -8.706 1.00 96.06 125 ASP A CA 1
ATOM 964 C C . ASP A 1 125 ? -2.670 -7.670 -8.213 1.00 96.06 125 ASP A C 1
ATOM 966 O O . ASP A 1 125 ? -2.464 -6.454 -8.287 1.00 96.06 125 ASP A O 1
ATOM 970 N N . LEU A 1 126 ? -1.741 -8.486 -7.710 1.00 95.25 126 LEU A N 1
ATOM 971 C CA . LEU A 1 126 ? -0.443 -7.979 -7.264 1.00 95.25 126 LEU A CA 1
ATOM 972 C C . LEU A 1 126 ? 0.358 -7.353 -8.422 1.00 95.25 126 LEU A C 1
ATOM 974 O O . LEU A 1 126 ? 1.049 -6.353 -8.221 1.00 95.25 126 LEU A O 1
ATOM 978 N N . GLY A 1 127 ? 0.252 -7.901 -9.636 1.00 93.62 127 GLY A N 1
ATOM 979 C CA . GLY A 1 127 ? 0.861 -7.335 -10.838 1.00 93.62 127 GLY A CA 1
ATOM 980 C C . GLY A 1 127 ? 0.306 -5.948 -11.165 1.00 93.62 127 GLY A C 1
ATOM 981 O O . GLY A 1 127 ? 1.078 -5.024 -11.421 1.00 93.62 127 GLY A O 1
ATOM 982 N N . GLU A 1 128 ? -1.008 -5.765 -11.038 1.00 92.19 128 GLU A N 1
ATOM 983 C CA . GLU A 1 128 ? -1.686 -4.469 -11.197 1.00 92.19 128 GLU A CA 1
ATOM 984 C C . GLU A 1 128 ? -1.353 -3.468 -10.089 1.00 92.19 128 GLU A C 1
ATOM 986 O O . GLU A 1 128 ? -1.630 -2.284 -10.229 1.00 92.19 128 GLU A O 1
ATOM 991 N N . LEU A 1 129 ? -0.768 -3.897 -8.974 1.00 93.06 129 LEU A N 1
ATOM 992 C CA . LEU A 1 129 ? -0.258 -2.976 -7.961 1.00 93.06 129 LEU A CA 1
ATOM 993 C C . LEU A 1 129 ? 1.198 -2.571 -8.260 1.00 93.06 129 LEU A C 1
ATOM 995 O O . LEU A 1 129 ? 1.584 -1.425 -8.027 1.00 93.06 129 LEU A O 1
ATOM 999 N N . LEU A 1 130 ? 1.995 -3.487 -8.824 1.00 92.12 130 LEU A N 1
ATOM 1000 C CA . LEU A 1 130 ? 3.447 -3.341 -9.017 1.00 92.12 130 LEU A CA 1
ATOM 1001 C C . LEU A 1 130 ? 3.897 -2.896 -10.413 1.00 92.12 130 LEU A C 1
ATOM 1003 O O . LEU A 1 130 ? 5.046 -2.491 -10.573 1.00 92.12 130 LEU A O 1
ATOM 1007 N N . GLU A 1 131 ? 3.035 -2.988 -11.421 1.00 86.75 131 GLU A N 1
ATOM 1008 C CA . GLU A 1 131 ? 3.284 -2.451 -12.764 1.00 86.75 131 GLU A CA 1
ATOM 1009 C C . GLU A 1 131 ? 3.905 -1.046 -12.726 1.00 86.75 131 GLU A C 1
ATOM 1011 O O . GLU A 1 131 ? 3.390 -0.091 -12.134 1.00 86.75 131 GLU A O 1
ATOM 1016 N N . VAL A 1 132 ? 5.045 -0.941 -13.395 1.00 74.81 132 VAL A N 1
ATOM 1017 C CA . VAL A 1 132 ? 5.720 0.322 -13.646 1.00 74.81 132 VAL A CA 1
ATOM 1018 C C . VAL A 1 132 ? 5.228 0.781 -15.012 1.00 74.81 132 VAL A C 1
ATOM 1020 O O . VAL A 1 132 ? 5.322 -0.018 -15.948 1.00 74.81 132 VAL A O 1
ATOM 1023 N N . PRO A 1 133 ? 4.729 2.022 -15.172 1.00 65.75 133 PRO A N 1
ATOM 1024 C CA . PRO A 1 133 ? 4.405 2.520 -16.498 1.00 65.75 133 PRO A CA 1
ATOM 1025 C C . PRO A 1 133 ? 5.658 2.373 -17.354 1.00 65.75 133 PRO A C 1
ATOM 1027 O O . PRO A 1 133 ? 6.725 2.894 -17.007 1.00 65.75 133 PRO A O 1
ATOM 1030 N N . ALA A 1 134 ? 5.554 1.584 -18.426 1.00 58.94 134 ALA A N 1
ATOM 1031 C CA . ALA A 1 134 ? 6.653 1.418 -19.354 1.00 58.94 134 ALA A CA 1
ATOM 1032 C C . ALA A 1 134 ? 7.100 2.823 -19.761 1.00 58.94 134 ALA A C 1
ATOM 1034 O O . ALA A 1 134 ? 6.273 3.641 -20.169 1.00 58.94 134 ALA A O 1
ATOM 1035 N N . ARG A 1 135 ? 8.400 3.124 -19.636 1.00 57.12 135 ARG A N 1
ATOM 1036 C CA . ARG A 1 135 ? 8.966 4.239 -20.396 1.00 57.12 135 ARG A CA 1
ATOM 1037 C C . ARG A 1 135 ? 8.547 3.964 -21.826 1.00 57.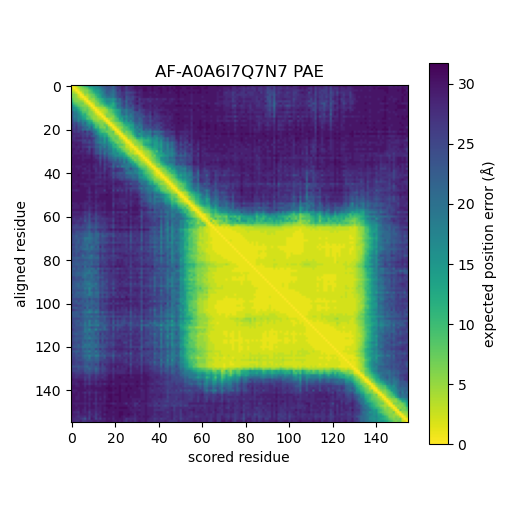12 135 ARG A C 1
ATOM 1039 O O . ARG A 1 135 ? 9.018 2.975 -22.383 1.00 57.12 135 ARG A O 1
ATOM 1046 N N . THR A 1 136 ? 7.640 4.766 -22.377 1.00 43.78 136 THR A N 1
ATOM 1047 C CA . THR A 1 136 ? 7.311 4.695 -23.794 1.00 43.78 136 THR A CA 1
ATOM 1048 C C . THR A 1 136 ? 8.654 4.726 -24.511 1.00 43.7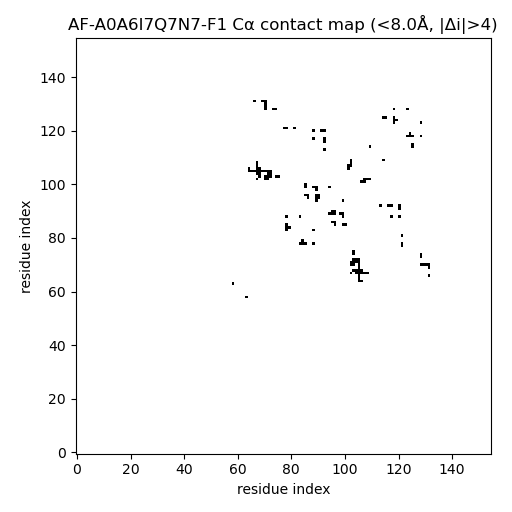8 136 THR A C 1
ATOM 1050 O O . THR A 1 136 ? 9.382 5.711 -24.335 1.00 43.78 136 THR A O 1
ATOM 1053 N N . PRO A 1 137 ? 9.075 3.652 -25.203 1.00 49.47 137 PRO A N 1
ATOM 1054 C CA . PRO A 1 137 ? 10.297 3.733 -25.970 1.00 49.47 137 PRO A CA 1
ATOM 1055 C C . PRO A 1 137 ? 10.041 4.830 -26.997 1.00 49.47 137 PRO A C 1
ATOM 1057 O O . PRO A 1 137 ? 9.130 4.729 -27.820 1.00 49.47 137 PRO A O 1
ATOM 1060 N N . ALA A 1 138 ? 10.768 5.937 -26.869 1.00 52.56 138 ALA A N 1
ATOM 1061 C CA . ALA A 1 138 ? 10.773 6.971 -27.879 1.00 52.56 138 ALA A CA 1
ATOM 1062 C C . ALA A 1 138 ? 11.237 6.307 -29.183 1.00 52.56 138 ALA A C 1
ATOM 1064 O O . ALA A 1 138 ? 12.399 5.938 -29.304 1.00 52.56 138 ALA A O 1
ATOM 1065 N N . ALA A 1 139 ? 10.284 6.143 -30.101 1.00 46.16 139 ALA A N 1
ATOM 1066 C CA . ALA A 1 139 ? 10.390 5.548 -31.428 1.00 46.16 139 ALA A CA 1
ATOM 1067 C C . ALA A 1 139 ? 10.797 4.053 -31.498 1.00 46.16 139 ALA A C 1
ATOM 1069 O O . ALA A 1 139 ? 11.686 3.585 -30.785 1.00 46.16 139 ALA A O 1
ATOM 1070 N N . PRO A 1 140 ? 10.177 3.277 -32.410 1.00 50.00 140 PRO A N 1
ATOM 1071 C CA . PRO A 1 140 ? 10.664 1.948 -32.743 1.00 50.00 140 PRO A CA 1
ATOM 1072 C C . PRO A 1 140 ? 12.074 2.078 -33.324 1.00 50.00 140 PRO A C 1
ATOM 1074 O O . PRO A 1 140 ? 12.292 2.807 -34.294 1.00 50.00 140 PRO A O 1
ATOM 1077 N N . HIS A 1 141 ? 13.030 1.353 -32.741 1.00 52.38 141 HIS A N 1
ATOM 1078 C CA . HIS A 1 141 ? 14.287 1.043 -33.407 1.00 52.38 141 HIS A CA 1
ATOM 1079 C C . HIS A 1 141 ? 13.921 0.340 -34.716 1.00 52.38 141 HIS A C 1
ATOM 1081 O O . HIS A 1 141 ? 13.460 -0.802 -34.710 1.00 52.38 141 HIS A O 1
ATOM 1087 N N . GLN A 1 142 ? 13.999 1.088 -35.817 1.00 55.25 142 GLN A N 1
ATOM 1088 C CA . GLN A 1 142 ? 13.665 0.609 -37.144 1.00 55.25 142 GLN A CA 1
ATOM 1089 C C . GLN A 1 142 ? 14.440 -0.678 -37.405 1.00 55.25 142 GLN A C 1
ATOM 1091 O O . GLN A 1 142 ? 15.657 -0.735 -37.236 1.00 55.25 142 GLN A O 1
ATOM 1096 N N . ALA A 1 143 ? 13.705 -1.698 -37.836 1.00 53.28 143 ALA A N 1
ATOM 1097 C CA . ALA A 1 143 ? 14.241 -2.873 -38.485 1.00 53.28 143 ALA A CA 1
ATOM 1098 C C . ALA A 1 143 ? 14.988 -2.440 -39.761 1.00 53.28 143 ALA A C 1
ATOM 1100 O O . ALA A 1 143 ? 14.437 -2.447 -40.858 1.00 53.28 143 ALA A O 1
ATOM 1101 N N . ALA A 1 144 ? 16.240 -2.021 -39.615 1.00 49.50 144 ALA A N 1
ATOM 1102 C CA . ALA A 1 144 ? 17.160 -1.807 -40.716 1.00 49.50 144 ALA A CA 1
ATOM 1103 C C . ALA A 1 144 ? 17.963 -3.097 -40.902 1.00 49.50 144 ALA A C 1
ATOM 1105 O O . ALA A 1 144 ? 18.907 -3.364 -40.162 1.00 49.50 144 ALA A O 1
ATOM 1106 N N . GLY A 1 145 ? 17.548 -3.916 -41.872 1.00 39.84 145 GLY A N 1
ATOM 1107 C CA . GLY A 1 145 ? 18.340 -5.066 -42.306 1.00 39.84 145 GLY A CA 1
ATOM 1108 C C . GLY A 1 145 ? 17.585 -6.292 -42.816 1.00 39.84 145 GLY A C 1
ATOM 1109 O O . GLY A 1 145 ? 18.109 -7.392 -42.684 1.00 39.84 145 GLY A O 1
ATOM 1110 N N . ARG A 1 146 ? 16.397 -6.160 -43.424 1.00 49.06 146 ARG A N 1
ATOM 1111 C CA . ARG A 1 146 ? 15.975 -7.175 -44.402 1.00 49.06 146 ARG A CA 1
ATOM 1112 C C . ARG A 1 146 ? 16.703 -6.865 -45.707 1.00 49.06 146 ARG A C 1
ATOM 1114 O O . ARG A 1 146 ? 16.302 -5.958 -46.428 1.00 49.06 146 ARG A O 1
ATOM 1121 N N . GLN A 1 147 ? 17.803 -7.568 -45.975 1.00 48.06 147 GLN A N 1
ATOM 1122 C CA . GLN A 1 147 ? 18.346 -7.612 -47.331 1.00 48.06 147 GLN A CA 1
ATOM 1123 C C . GLN A 1 147 ? 17.283 -8.278 -48.218 1.00 48.06 147 GLN A C 1
ATOM 1125 O O . GLN A 1 147 ? 16.791 -9.343 -47.838 1.00 48.06 147 GLN A O 1
ATOM 1130 N N . PRO A 1 148 ? 16.881 -7.687 -49.353 1.00 49.31 148 PRO A N 1
ATOM 1131 C CA . PRO A 1 148 ? 16.190 -8.453 -50.370 1.00 49.31 148 PRO A CA 1
ATOM 1132 C C . PRO A 1 148 ? 17.199 -9.464 -50.917 1.00 49.31 148 PRO A C 1
ATOM 1134 O O . PRO A 1 148 ? 18.204 -9.101 -51.526 1.00 49.31 148 PRO A O 1
ATOM 1137 N N . GLU A 1 149 ? 16.955 -10.736 -50.627 1.00 52.41 149 GLU A N 1
ATOM 1138 C CA . GLU A 1 149 ? 17.578 -11.855 -51.314 1.00 52.41 149 GLU A CA 1
ATOM 1139 C C . GLU A 1 149 ? 17.239 -11.757 -52.807 1.00 52.41 149 GLU A C 1
ATOM 1141 O O . GLU A 1 149 ? 16.141 -12.086 -53.246 1.00 52.41 149 GLU A O 1
ATOM 1146 N N . THR A 1 150 ? 18.173 -11.245 -53.607 1.00 58.50 150 THR A N 1
ATOM 1147 C CA . THR A 1 150 ? 18.112 -11.361 -55.062 1.00 58.50 150 THR A CA 1
ATOM 1148 C C . THR A 1 150 ? 18.419 -12.808 -55.438 1.00 58.50 150 THR A C 1
ATOM 1150 O O . THR A 1 150 ? 19.546 -13.162 -55.775 1.00 58.50 150 THR A O 1
ATOM 1153 N N . SER A 1 151 ? 17.405 -13.668 -55.364 1.00 58.19 151 SER A N 1
ATOM 1154 C CA . SER A 1 151 ? 17.395 -14.943 -56.073 1.00 58.19 151 SER A CA 1
ATOM 1155 C C . SER A 1 151 ? 16.473 -14.820 -57.277 1.00 58.19 151 SER A C 1
ATOM 1157 O O . SER A 1 151 ? 15.273 -15.026 -57.159 1.00 58.19 151 SER A O 1
ATOM 1159 N N . ASP A 1 152 ? 17.040 -14.505 -58.434 1.00 55.56 152 ASP A N 1
ATOM 1160 C CA . ASP A 1 152 ? 16.475 -14.975 -59.695 1.00 55.56 152 ASP A CA 1
ATOM 1161 C C . ASP A 1 152 ? 17.619 -15.270 -60.660 1.00 55.56 152 ASP A C 1
ATOM 1163 O O . ASP A 1 152 ? 17.993 -14.497 -61.538 1.00 55.56 152 ASP A O 1
ATOM 1167 N N . GLY A 1 153 ? 18.214 -16.440 -60.436 1.00 59.50 153 GLY A N 1
ATOM 1168 C CA . GLY A 1 153 ? 18.826 -17.202 -61.506 1.00 59.50 153 GLY A CA 1
ATOM 1169 C C . GLY A 1 153 ? 17.728 -17.962 -62.240 1.00 59.50 153 GLY A C 1
ATOM 1170 O O . GLY A 1 153 ? 17.259 -18.986 -61.742 1.00 59.50 153 GLY A O 1
ATOM 1171 N N . ARG A 1 154 ? 17.337 -17.471 -63.421 1.00 52.69 154 ARG A N 1
ATOM 1172 C CA . ARG A 1 154 ? 16.675 -18.268 -64.462 1.00 52.69 154 ARG A CA 1
ATOM 1173 C C . ARG A 1 154 ? 16.763 -17.578 -65.829 1.00 52.69 154 ARG A C 1
ATOM 1175 O O . ARG A 1 154 ? 15.995 -16.663 -66.102 1.00 52.69 154 ARG A O 1
ATOM 1182 N N . CYS A 1 155 ? 17.700 -18.045 -66.653 1.00 50.69 155 CYS A N 1
ATOM 1183 C CA . CYS A 1 155 ? 17.518 -18.508 -68.038 1.00 50.69 155 CYS A CA 1
ATOM 1184 C C . CYS A 1 155 ? 18.850 -19.072 -68.539 1.00 50.69 155 CYS A C 1
ATOM 1186 O O . CYS A 1 155 ? 19.871 -18.363 -68.403 1.00 50.69 155 CYS A O 1
#

Nearest PDB structures (foldseek):
  1y7y-assembly1_B  TM=9.619E-01  e=2.343E-05  Aeromonas hydrophila
  2b5a-assembly1_A  TM=9.390E-01  e=3.593E-05  [Bacillus] caldolyticus
  1y7y-assembly1_A  TM=9.434E-01  e=5.855E-05  Aeromonas hydrophila
  3vk0-assembly2_B  TM=9.087E-01  e=8.446E-05  Neisseria meningitidis MC58
  1y9q-assembly1_A-2  TM=9.000E-01  e=1.376E-04  Vibrio cholerae

Radius of gyration: 29.88 Å; Cα contacts (8 Å, |Δi|>4): 80; chains: 1; bounding box: 62×62×88 Å

pLDDT: mean 73.1, std 20.54, range [39.84, 98.19]

Sequence (155 aa):
MASVGPCAYRGYRPSFHGRQRMRMHQPIPTTPVRRRQHQRPRPSLQRPHGAPAPLLGPLDPQLSSARLEALGARLTAARLARGARQTDLARAAHLSQTHISQIERGVRLPPLDTLCVLAQLLGLDLGELLEVPARTPAAPHQAAGRQPETSDGRC

Mean predicted aligned error: 18.99 Å

Foldseek 3Di:
DDDDDDDDPDDDDDDPPDDPPPDPDDDDDCDPPPPPPDPPPDPPPPPPPPDPPPPCDPPPVVVLLVQQQLLLCLLVVLCVVVVHDLCRLCVQLVHDSVVNVCSNRSNDDDDPVSLVSSCVVSVHDSCSSRDDPPPPPPDDPDPDDPDPPPDDDDD

Secondary structure (DSSP, 8-state):
-------------------------PPPP----------PPPP-----SS----------HHHHHHHHHHHHHHHHHHHHHTT--HHHHHHHTT--HHHHHHHHTTS----HHHHHHHHHHHT--HHHHH-PPP---SS----------------

Solvent-accessible surface area (backbone atoms only — not comparable to full-atom values): 10524 Å² total; per-residue (Å²): 138,84,84,81,77,85,87,75,87,78,81,87,79,86,81,83,86,71,86,79,73,82,74,77,86,74,80,80,84,81,71,80,78,77,78,72,90,63,82,70,76,75,76,78,77,73,68,77,92,80,68,82,70,80,79,75,62,79,74,54,66,69,62,54,45,53,51,32,34,50,33,7,48,46,53,47,51,50,36,53,78,68,73,49,52,62,60,54,52,12,59,75,68,76,48,51,45,67,56,48,55,33,29,39,63,22,76,45,87,74,57,68,70,57,50,50,51,51,22,56,77,64,72,45,53,60,62,79,49,63,66,68,84,72,76,73,73,85,64,81,83,72,87,82,76,81,73,82,80,86,80,80,91,82,134